Protein AF-A0A835I128-F1 (afdb_monomer_lite)

Secondary structure (DSSP, 8-state):
-EEEEETTEEEEEEEEEEEEE-TT--EEEEEEEGGGHHHHTTT--TT--EEEES-EEEE--SS--SS--SEEEE--TT-EEEE------S------------

Organism: NCBI:txid261450

Radius of gyration: 18.42 Å; chains: 1; bounding box: 36×32×57 Å

pLDDT: mean 84.24, std 18.14, range [37.34, 98.25]

Foldseek 3Di:
DDFDADPVDRVRTQWDKDWDADPVRDIAIETEGPVCCVVPVVVDDPPFDKDKDDWDKDADDDPDDPDPDRIHTYDDPPIDIDTDDDPPPPPPDPPPPDDDDD

InterPro domains:
  IPR003871 Replication protein A 70 kDa DNA-binding subunit B/D, first OB fold domain [PF02721] (14-82)
  IPR012340 Nucleic acid-binding, OB-fold [G3DSA:2.40.50.140] (1-83)
  IPR012340 Nucleic acid-binding, OB-fold [SSF50249] (7-85)

Structure (mmCIF, N/CA/C/O backbone):
data_AF-A0A835I128-F1
#
_entry.id   AF-A0A835I128-F1
#
loop_
_atom_site.group_PDB
_atom_site.id
_atom_site.type_symbol
_atom_site.label_atom_id
_atom_site.label_alt_id
_atom_site.label_comp_id
_atom_site.label_asym_id
_atom_site.label_entity_id
_atom_site.label_seq_id
_atom_site.pdbx_PDB_ins_code
_atom_site.Cartn_x
_atom_site.Cartn_y
_atom_site.Cartn_z
_atom_site.occupancy
_atom_site.B_iso_or_equiv
_atom_site.auth_seq_id
_atom_site.auth_comp_id
_atom_site.auth_asym_id
_atom_site.auth_atom_id
_atom_site.pdbx_PDB_model_num
ATOM 1 N N . MET A 1 1 ? 7.169 -3.110 5.591 1.00 89.44 1 MET A N 1
ATOM 2 C CA . MET A 1 1 ? 7.094 -2.516 4.246 1.00 89.44 1 MET A CA 1
ATOM 3 C C . MET A 1 1 ? 8.418 -2.752 3.547 1.00 89.44 1 MET A C 1
ATOM 5 O O . MET A 1 1 ? 9.468 -2.494 4.116 1.00 89.44 1 MET A O 1
ATOM 9 N N . TRP A 1 2 ? 8.390 -3.274 2.326 1.00 92.50 2 TRP A N 1
ATOM 10 C CA . TRP A 1 2 ? 9.606 -3.567 1.564 1.00 92.50 2 TRP A CA 1
ATOM 11 C C . TRP A 1 2 ? 9.475 -3.106 0.115 1.00 92.50 2 TRP A C 1
ATOM 13 O O . TRP A 1 2 ? 8.377 -3.006 -0.430 1.00 92.50 2 TRP A O 1
ATOM 23 N N . ILE A 1 3 ? 10.614 -2.822 -0.521 1.00 92.81 3 ILE A N 1
ATOM 24 C CA . ILE A 1 3 ? 10.673 -2.481 -1.945 1.00 92.81 3 ILE A CA 1
ATOM 25 C C . ILE A 1 3 ? 10.586 -3.774 -2.759 1.00 92.81 3 ILE A C 1
ATOM 27 O O . ILE A 1 3 ? 11.450 -4.643 -2.648 1.00 92.81 3 ILE A O 1
ATOM 31 N N . ALA A 1 4 ? 9.578 -3.879 -3.622 1.00 91.06 4 ALA A N 1
ATOM 32 C CA . ALA A 1 4 ? 9.500 -4.922 -4.632 1.00 91.06 4 ALA A CA 1
ATO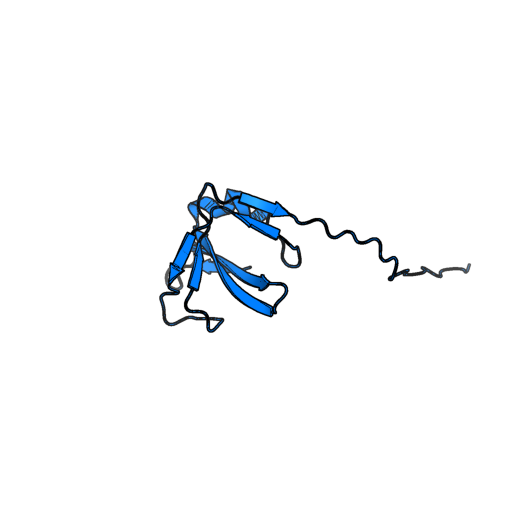M 33 C C . ALA A 1 4 ? 10.408 -4.557 -5.812 1.00 91.06 4 ALA A C 1
ATOM 35 O O . ALA A 1 4 ? 10.167 -3.577 -6.521 1.00 91.06 4 ALA A O 1
ATOM 36 N N . ARG A 1 5 ? 11.461 -5.351 -6.024 1.00 91.81 5 ARG A N 1
ATOM 37 C CA . ARG A 1 5 ? 12.438 -5.170 -7.107 1.00 91.81 5 ARG A CA 1
ATOM 38 C C . ARG A 1 5 ? 12.341 -6.292 -8.126 1.00 91.81 5 ARG A C 1
ATOM 40 O O . ARG A 1 5 ? 11.976 -7.421 -7.801 1.00 91.81 5 ARG A O 1
ATOM 47 N N . ASN A 1 6 ? 12.732 -5.997 -9.359 1.00 87.62 6 ASN A N 1
ATOM 48 C CA . ASN A 1 6 ? 12.979 -7.036 -10.344 1.00 87.62 6 ASN A CA 1
ATOM 49 C C . ASN A 1 6 ? 14.222 -7.845 -9.936 1.00 87.62 6 ASN A C 1
ATOM 51 O O . ASN A 1 6 ? 15.323 -7.308 -9.860 1.00 87.62 6 ASN A O 1
ATOM 55 N N . GLN A 1 7 ? 14.056 -9.152 -9.718 1.00 85.12 7 GLN A N 1
ATOM 56 C CA . GLN A 1 7 ? 15.156 -10.046 -9.331 1.00 85.12 7 GLN A CA 1
ATOM 57 C C . GLN A 1 7 ? 16.275 -10.132 -10.383 1.00 85.12 7 GLN A C 1
ATOM 59 O O . GLN A 1 7 ? 17.420 -10.392 -10.033 1.00 85.12 7 GLN A O 1
ATOM 64 N N . ARG A 1 8 ? 15.959 -9.915 -11.668 1.00 90.44 8 ARG A N 1
ATOM 65 C CA . ARG A 1 8 ? 16.938 -9.925 -12.769 1.00 90.44 8 ARG A CA 1
ATOM 66 C C . ARG A 1 8 ? 17.589 -8.562 -13.006 1.00 90.44 8 ARG A C 1
ATOM 68 O O . ARG A 1 8 ? 18.663 -8.508 -13.590 1.00 90.44 8 ARG A O 1
ATOM 75 N N . ASN A 1 9 ? 16.937 -7.476 -12.591 1.00 91.12 9 ASN A N 1
ATOM 76 C CA . ASN A 1 9 ? 17.443 -6.111 -12.724 1.00 91.12 9 ASN A CA 1
ATOM 77 C C . ASN A 1 9 ? 17.104 -5.297 -11.460 1.00 91.12 9 ASN A C 1
ATOM 79 O O . ASN A 1 9 ? 16.057 -4.644 -11.429 1.00 91.12 9 ASN A O 1
ATOM 83 N N . PRO A 1 10 ? 17.961 -5.320 -10.423 1.00 87.69 10 PRO A N 1
ATOM 84 C CA . PRO A 1 10 ? 17.666 -4.709 -9.124 1.00 87.69 10 PRO A CA 1
ATOM 85 C C . PRO A 1 10 ? 17.393 -3.197 -9.154 1.00 87.69 10 PRO A C 1
ATOM 87 O O . PRO A 1 10 ? 16.720 -2.691 -8.252 1.00 87.69 10 PRO A O 1
ATOM 90 N N . GLU A 1 11 ? 17.857 -2.493 -10.191 1.00 90.50 11 GLU A N 1
ATOM 91 C CA . GLU A 1 11 ? 17.583 -1.065 -10.417 1.00 90.50 11 GLU A CA 1
ATOM 92 C C . GLU A 1 11 ? 16.114 -0.803 -10.782 1.00 90.50 11 GLU A C 1
ATOM 94 O O . GLU A 1 11 ? 15.590 0.290 -10.577 1.00 90.50 11 GLU A O 1
ATOM 99 N N . THR A 1 12 ? 15.408 -1.817 -11.291 1.00 93.44 12 THR A N 1
ATOM 100 C CA . THR A 1 12 ? 13.978 -1.713 -11.593 1.00 93.44 12 THR A CA 1
ATOM 101 C C . THR A 1 12 ? 13.151 -1.970 -10.336 1.00 93.44 12 THR A C 1
ATOM 103 O O . THR A 1 12 ? 13.009 -3.109 -9.878 1.00 93.44 12 THR A O 1
ATOM 106 N N . ILE A 1 13 ? 12.563 -0.901 -9.803 1.00 94.19 13 ILE A N 1
ATOM 107 C CA . ILE A 1 13 ? 11.588 -0.951 -8.711 1.00 94.19 13 ILE A CA 1
ATOM 108 C C . ILE A 1 13 ? 10.191 -1.145 -9.306 1.00 94.19 13 ILE A C 1
ATOM 110 O O . ILE A 1 13 ? 9.756 -0.363 -10.147 1.00 94.19 13 ILE A O 1
ATOM 114 N N . TYR A 1 14 ? 9.471 -2.170 -8.853 1.00 92.12 14 TYR A N 1
ATOM 115 C CA . TYR A 1 14 ? 8.068 -2.393 -9.215 1.00 92.12 14 TYR A CA 1
ATOM 116 C C . TYR A 1 14 ? 7.098 -1.669 -8.285 1.00 92.12 14 TYR A C 1
ATOM 118 O O . TYR A 1 14 ? 6.017 -1.260 -8.714 1.00 92.12 14 TYR A O 1
ATOM 126 N N . GLY A 1 15 ? 7.475 -1.490 -7.022 1.00 94.50 15 GLY A N 1
ATOM 127 C CA . GLY A 1 15 ? 6.598 -0.882 -6.036 1.00 94.50 15 GLY A CA 1
ATOM 128 C C . GLY A 1 15 ? 7.092 -1.024 -4.605 1.00 94.50 15 GLY A C 1
ATOM 129 O O . GLY A 1 15 ? 8.181 -1.539 -4.351 1.00 94.50 15 GLY A O 1
ATOM 130 N N . LEU A 1 16 ? 6.244 -0.598 -3.677 1.00 95.25 16 LEU A N 1
ATOM 131 C CA . LEU A 1 16 ? 6.310 -0.977 -2.271 1.00 95.25 16 LEU A CA 1
ATOM 132 C C . LEU A 1 16 ? 5.267 -2.052 -1.996 1.00 95.25 16 LEU A C 1
ATOM 134 O O . LEU A 1 16 ? 4.153 -2.002 -2.516 1.00 95.25 16 LEU A O 1
ATOM 138 N N . GLU A 1 17 ? 5.624 -3.004 -1.154 1.00 93.31 17 GLU A N 1
ATOM 139 C CA . GLU A 1 17 ? 4.721 -4.025 -0.654 1.00 93.31 17 GLU A CA 1
ATOM 140 C C . GLU A 1 17 ? 4.627 -3.939 0.869 1.00 93.31 17 GLU A C 1
ATOM 142 O O . GLU A 1 17 ? 5.592 -3.621 1.576 1.00 93.31 17 GLU A O 1
ATOM 147 N N . MET A 1 18 ? 3.422 -4.188 1.366 1.00 93.88 18 MET A N 1
ATOM 148 C CA . MET A 1 18 ? 3.059 -4.053 2.767 1.00 93.88 18 MET A CA 1
ATOM 149 C C . MET A 1 18 ? 2.238 -5.264 3.186 1.00 93.88 18 MET A C 1
ATOM 151 O O . MET A 1 18 ? 1.395 -5.748 2.429 1.00 93.88 18 MET A O 1
ATOM 155 N N . LEU A 1 19 ? 2.476 -5.723 4.409 1.00 94.00 19 LEU A N 1
ATOM 156 C CA . LEU A 1 19 ? 1.593 -6.638 5.110 1.00 94.00 19 LEU A CA 1
ATOM 157 C C . LEU A 1 19 ? 0.787 -5.810 6.108 1.00 94.00 19 LEU A C 1
ATOM 159 O O . LEU A 1 19 ? 1.376 -5.059 6.882 1.00 94.00 19 LEU A O 1
ATOM 163 N N . MET A 1 20 ? -0.533 -5.920 6.051 1.00 93.00 20 MET A N 1
ATOM 164 C CA . MET A 1 20 ? -1.456 -5.212 6.934 1.00 93.00 20 MET A CA 1
ATOM 165 C C . MET A 1 20 ? -2.211 -6.226 7.778 1.00 93.00 20 MET A C 1
ATOM 167 O O . MET A 1 20 ? -2.473 -7.338 7.312 1.00 93.00 20 MET A O 1
ATOM 171 N N . ILE A 1 21 ? -2.548 -5.824 8.997 1.00 94.19 21 ILE A N 1
ATOM 172 C CA . ILE A 1 21 ? -3.310 -6.616 9.957 1.00 94.19 21 ILE A CA 1
ATOM 173 C C . ILE A 1 21 ? -4.431 -5.717 10.481 1.00 94.19 21 ILE A C 1
ATOM 175 O O . ILE A 1 21 ? -4.168 -4.553 10.783 1.00 94.19 21 ILE A O 1
ATOM 179 N N . ASP A 1 22 ? -5.659 -6.228 10.521 1.00 92.75 22 ASP A N 1
ATOM 180 C CA . ASP A 1 22 ? -6.808 -5.524 11.101 1.00 92.75 22 ASP A CA 1
ATOM 181 C C . ASP A 1 22 ? -7.058 -5.932 12.567 1.00 92.75 22 ASP A C 1
ATOM 183 O O . ASP A 1 22 ? -6.358 -6.774 13.133 1.00 92.75 22 ASP A O 1
ATOM 187 N N . GLU A 1 23 ? -8.069 -5.337 13.202 1.00 91.00 23 GLU A N 1
ATOM 188 C CA . GLU A 1 23 ? -8.430 -5.594 14.602 1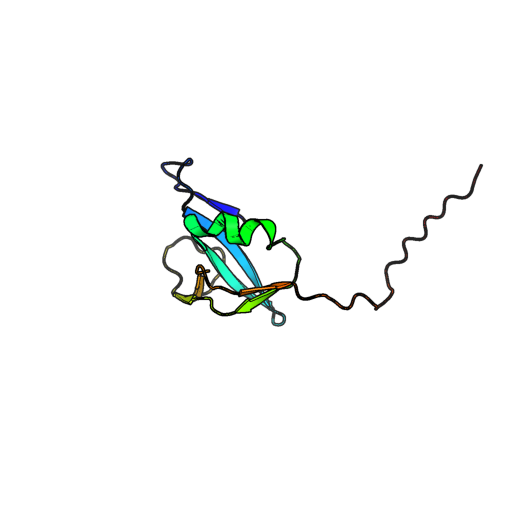.00 91.00 23 GLU A CA 1
ATOM 189 C C . GLU A 1 23 ? -8.924 -7.023 14.877 1.00 91.00 23 GLU A C 1
ATOM 191 O O . GLU A 1 23 ? -9.040 -7.430 16.031 1.00 91.00 23 GLU A O 1
ATOM 196 N N . LYS A 1 24 ? -9.230 -7.788 13.824 1.00 94.00 24 LYS A N 1
ATOM 197 C CA . LYS A 1 24 ? -9.659 -9.190 13.892 1.00 94.00 24 LYS A CA 1
ATOM 198 C C . LYS A 1 24 ? -8.534 -10.144 13.504 1.00 94.00 24 LYS A C 1
ATOM 200 O O . LYS A 1 24 ? -8.804 -11.308 13.219 1.00 94.00 24 LYS A O 1
ATOM 205 N N . GLU A 1 25 ? -7.299 -9.646 13.468 1.00 90.19 25 GLU A N 1
ATOM 206 C CA . GLU A 1 25 ? -6.097 -10.381 13.079 1.00 90.19 25 GLU A CA 1
ATOM 207 C C . GLU A 1 25 ? -6.119 -10.876 11.621 1.00 90.19 25 GLU A C 1
ATOM 209 O O . GLU A 1 25 ? -5.294 -11.708 11.229 1.00 90.19 25 GLU A O 1
ATOM 214 N N . ASN A 1 26 ? -7.010 -10.345 10.771 1.00 91.56 26 ASN A N 1
ATOM 215 C CA . ASN A 1 26 ? -6.991 -10.687 9.356 1.00 91.56 26 ASN A CA 1
ATOM 216 C C . ASN A 1 26 ? -5.782 -10.036 8.700 1.00 91.56 26 ASN A C 1
ATOM 218 O O . ASN A 1 26 ? -5.543 -8.834 8.825 1.00 91.56 26 ASN A O 1
ATOM 222 N N . GLN A 1 27 ? -5.053 -10.833 7.931 1.00 93.06 27 GLN A N 1
ATOM 223 C CA . GLN A 1 27 ? -3.879 -10.373 7.213 1.00 93.06 27 GLN A CA 1
ATOM 224 C C . GLN A 1 27 ? -4.220 -10.106 5.751 1.00 93.06 27 GLN A C 1
ATOM 226 O O . GLN A 1 27 ? -4.832 -10.937 5.073 1.00 93.06 27 GLN A O 1
ATOM 231 N N . MET A 1 28 ? -3.780 -8.964 5.230 1.00 92.75 28 MET A N 1
ATOM 232 C CA . MET A 1 28 ? -3.911 -8.647 3.812 1.00 92.75 28 MET A CA 1
ATOM 233 C C . MET A 1 28 ? -2.656 -7.965 3.284 1.00 92.75 28 MET A C 1
ATOM 235 O O . MET A 1 28 ? -2.083 -7.069 3.903 1.00 92.75 28 MET A O 1
ATOM 239 N N . LYS A 1 29 ? -2.236 -8.376 2.088 1.00 93.69 29 LYS A N 1
ATOM 240 C CA . LYS A 1 29 ? -1.144 -7.729 1.372 1.00 93.69 29 LYS A CA 1
ATOM 241 C C . LYS A 1 29 ? -1.660 -6.467 0.693 1.00 93.69 29 LYS A C 1
ATOM 243 O O . LYS A 1 29 ? -2.673 -6.518 -0.009 1.00 93.69 29 LYS A O 1
ATOM 248 N N . ALA A 1 30 ? -0.909 -5.380 0.799 1.00 94.75 30 ALA A N 1
ATOM 249 C CA . ALA A 1 30 ? -1.086 -4.186 -0.013 1.00 94.75 30 ALA A CA 1
ATOM 250 C C . ALA A 1 30 ? 0.140 -3.906 -0.886 1.00 94.75 30 ALA A C 1
ATOM 252 O O . ALA A 1 30 ? 1.269 -4.270 -0.552 1.00 94.75 30 ALA A O 1
ATOM 253 N N . SER A 1 31 ? -0.088 -3.238 -2.014 1.00 95.38 31 SER A N 1
ATOM 254 C CA . SER A 1 31 ? 0.968 -2.799 -2.924 1.00 95.38 31 SER A CA 1
ATOM 255 C C . SER A 1 31 ? 0.764 -1.360 -3.382 1.00 95.38 31 SER A C 1
ATOM 257 O O . SER A 1 31 ? -0.360 -0.927 -3.650 1.00 95.38 31 SER A O 1
ATOM 259 N N . ILE A 1 32 ? 1.874 -0.635 -3.496 1.00 96.88 32 ILE A N 1
ATOM 260 C CA . ILE A 1 32 ? 1.953 0.708 -4.066 1.00 96.88 32 ILE A CA 1
ATOM 261 C C . ILE A 1 32 ? 2.814 0.606 -5.321 1.00 96.88 32 ILE A C 1
ATOM 263 O O . ILE A 1 32 ? 3.986 0.248 -5.207 1.00 96.88 32 ILE A O 1
ATOM 267 N N . PRO A 1 33 ? 2.277 0.885 -6.517 1.00 95.38 33 PRO A N 1
ATOM 268 C CA . PRO A 1 33 ? 3.067 0.816 -7.738 1.00 95.38 33 PRO A CA 1
ATOM 269 C C . PRO A 1 33 ? 4.172 1.879 -7.732 1.00 95.38 33 PRO A C 1
ATOM 271 O O . PRO A 1 33 ? 4.007 2.942 -7.134 1.00 95.38 33 PRO A O 1
ATOM 274 N N . ALA A 1 34 ? 5.282 1.612 -8.429 1.00 95.81 34 ALA A N 1
ATOM 275 C CA . ALA A 1 34 ? 6.473 2.468 -8.434 1.00 95.81 34 ALA A CA 1
ATOM 276 C C . ALA A 1 34 ? 6.177 3.962 -8.658 1.00 95.81 34 ALA A C 1
ATOM 278 O O . ALA A 1 34 ? 6.697 4.807 -7.937 1.00 95.81 34 ALA A O 1
ATOM 279 N N . TYR A 1 35 ? 5.282 4.281 -9.597 1.00 95.69 35 TYR A N 1
ATOM 280 C CA . TYR A 1 35 ? 4.905 5.658 -9.936 1.00 95.69 35 TYR A CA 1
ATOM 281 C C . TYR A 1 35 ? 4.118 6.397 -8.836 1.00 95.69 35 TYR A C 1
ATOM 283 O O . TYR A 1 35 ? 3.980 7.611 -8.912 1.00 95.69 35 TYR A O 1
ATOM 291 N N . ASN A 1 36 ? 3.625 5.692 -7.813 1.00 96.81 36 ASN A N 1
ATOM 292 C CA . ASN A 1 36 ? 2.925 6.269 -6.662 1.00 96.81 36 ASN A CA 1
ATOM 293 C C . ASN A 1 36 ? 3.763 6.236 -5.373 1.00 96.81 36 ASN A C 1
ATOM 295 O O . ASN A 1 36 ? 3.297 6.712 -4.341 1.00 96.81 36 ASN A O 1
ATOM 299 N N . ILE A 1 37 ? 4.979 5.676 -5.385 1.00 95.81 37 ILE A N 1
ATOM 300 C CA . ILE A 1 37 ? 5.793 5.516 -4.167 1.00 95.81 37 ILE A CA 1
ATOM 301 C C . ILE A 1 37 ? 5.992 6.857 -3.455 1.00 95.81 37 ILE A C 1
ATOM 303 O O . ILE A 1 37 ? 5.699 6.964 -2.265 1.00 95.81 37 ILE A O 1
ATOM 307 N N . ASP A 1 38 ? 6.420 7.890 -4.178 1.00 95.56 38 ASP A N 1
ATOM 308 C CA . ASP A 1 38 ? 6.727 9.197 -3.587 1.00 95.56 38 ASP A CA 1
ATOM 309 C C . ASP A 1 38 ? 5.497 9.893 -2.985 1.00 95.56 38 ASP A C 1
ATOM 311 O O . ASP A 1 38 ? 5.627 10.694 -2.065 1.00 95.56 38 ASP A O 1
ATOM 315 N N . GLN A 1 39 ? 4.287 9.548 -3.434 1.00 96.06 39 GLN A N 1
ATOM 316 C CA . GLN A 1 39 ? 3.047 10.096 -2.882 1.00 96.06 39 GLN A CA 1
ATOM 317 C C . GLN A 1 39 ? 2.722 9.550 -1.480 1.00 96.06 39 GLN A C 1
ATOM 319 O O . GLN A 1 39 ? 2.020 10.220 -0.706 1.00 96.06 39 GLN A O 1
ATOM 324 N N . PHE A 1 40 ? 3.176 8.333 -1.170 1.00 96.00 40 PHE A N 1
ATOM 325 C CA . PHE A 1 40 ? 2.704 7.566 -0.015 1.00 96.00 40 PHE A CA 1
ATOM 326 C C . PHE A 1 40 ? 3.807 7.145 0.959 1.00 96.00 40 PHE A C 1
ATOM 328 O O . PHE A 1 40 ? 3.514 7.021 2.145 1.00 96.00 40 PHE A O 1
ATOM 335 N N . LYS A 1 41 ? 5.052 6.948 0.504 1.00 93.12 41 LYS A N 1
ATOM 336 C CA . LYS A 1 41 ? 6.133 6.348 1.309 1.00 93.12 41 LYS A CA 1
ATOM 337 C C . LYS A 1 41 ? 6.377 7.065 2.641 1.00 93.12 41 LYS A C 1
ATOM 339 O O . LYS A 1 41 ? 6.575 6.406 3.648 1.00 93.12 41 LYS A O 1
ATOM 344 N N . ASP A 1 42 ? 6.295 8.395 2.652 1.00 93.19 42 ASP A N 1
ATOM 345 C CA . ASP A 1 42 ? 6.586 9.205 3.841 1.00 93.19 42 ASP A CA 1
ATOM 346 C C . ASP A 1 42 ? 5.363 9.356 4.766 1.00 93.19 42 ASP A C 1
ATOM 348 O O . ASP A 1 42 ? 5.486 9.827 5.896 1.00 93.19 42 ASP A O 1
ATOM 352 N N . LYS A 1 43 ? 4.172 8.951 4.297 1.00 93.44 43 LYS A N 1
ATOM 353 C CA . LYS A 1 43 ? 2.911 8.976 5.060 1.00 93.44 43 LYS A CA 1
ATOM 354 C C . LYS A 1 43 ? 2.631 7.661 5.781 1.00 93.44 43 LYS A C 1
ATOM 356 O O . LYS A 1 43 ? 1.778 7.639 6.658 1.00 93.44 43 LYS A O 1
ATOM 361 N N . LEU A 1 44 ? 3.294 6.581 5.375 1.00 94.81 44 LEU A N 1
ATOM 362 C CA . LEU A 1 44 ? 3.071 5.231 5.876 1.00 94.81 44 LEU A CA 1
ATOM 363 C C . LEU A 1 44 ? 4.276 4.806 6.704 1.00 94.81 44 LEU A C 1
ATOM 365 O O . LEU A 1 44 ? 5.368 4.617 6.168 1.00 94.81 44 LEU A O 1
ATOM 369 N N . LYS A 1 45 ? 4.072 4.640 8.008 1.00 93.12 45 LYS A N 1
ATOM 370 C CA . LYS A 1 45 ? 5.090 4.125 8.923 1.00 93.12 45 LYS A CA 1
ATOM 371 C C . LYS A 1 45 ? 4.629 2.795 9.488 1.00 93.12 45 LYS A C 1
ATOM 373 O O . LYS A 1 45 ? 3.448 2.582 9.735 1.00 93.12 45 LYS A O 1
ATOM 378 N N . GLU A 1 46 ? 5.569 1.874 9.643 1.00 93.56 46 GLU A N 1
ATOM 379 C CA . GLU A 1 46 ? 5.281 0.592 10.279 1.00 93.56 46 GLU A CA 1
ATOM 380 C C . GLU A 1 46 ? 4.891 0.806 11.743 1.00 93.56 46 GLU A C 1
ATOM 382 O O . GLU A 1 46 ? 5.511 1.614 12.430 1.00 93.56 46 GLU A O 1
ATOM 387 N N . GLY A 1 47 ? 3.877 0.072 12.206 1.00 93.19 47 GLY A N 1
ATOM 388 C CA . GLY A 1 47 ? 3.344 0.174 13.569 1.00 93.19 47 GLY A CA 1
ATOM 389 C C . GLY A 1 47 ? 2.206 1.185 13.736 1.00 93.19 47 GLY A C 1
ATOM 390 O O . GLY A 1 47 ? 1.412 1.026 14.657 1.00 93.19 47 GLY A O 1
ATOM 391 N N . ASP A 1 48 ? 2.074 2.158 12.833 1.00 93.88 48 ASP A N 1
ATOM 392 C CA . ASP A 1 48 ? 0.971 3.121 12.860 1.00 93.88 48 ASP A CA 1
ATOM 393 C C . ASP A 1 48 ? -0.340 2.488 12.353 1.00 93.88 48 ASP A C 1
ATOM 395 O O . ASP A 1 48 ? -0.346 1.628 11.464 1.00 93.88 48 ASP A O 1
ATOM 399 N N . ILE A 1 49 ? -1.468 2.963 12.886 1.00 94.81 49 ILE A N 1
ATOM 400 C CA . ILE A 1 49 ? -2.811 2.547 12.469 1.00 94.81 49 ILE A CA 1
ATOM 401 C C . ILE A 1 49 ? -3.339 3.536 11.431 1.00 94.81 49 ILE A C 1
ATOM 403 O O . ILE A 1 49 ? -3.311 4.752 11.626 1.00 94.81 49 ILE A O 1
ATOM 407 N N . PHE A 1 50 ? -3.851 3.018 10.316 1.00 95.12 50 PHE A N 1
ATOM 408 C CA . PHE A 1 50 ? -4.355 3.833 9.217 1.00 95.12 50 PHE A CA 1
ATOM 409 C C . PHE A 1 50 ? -5.746 3.404 8.776 1.00 95.12 50 PHE A C 1
ATOM 411 O O . PHE A 1 50 ? -6.069 2.220 8.723 1.00 95.12 50 PHE A O 1
ATOM 418 N N . VAL A 1 51 ? -6.522 4.390 8.332 1.00 95.62 51 VAL A N 1
ATOM 419 C CA . VAL A 1 51 ? -7.738 4.178 7.551 1.00 95.62 51 VAL A CA 1
ATOM 420 C C . VAL A 1 51 ? -7.424 4.436 6.081 1.00 95.62 51 VAL A C 1
ATOM 422 O O . VAL A 1 51 ? -6.984 5.529 5.701 1.00 95.62 51 VAL A O 1
ATOM 425 N N . PHE A 1 52 ? -7.669 3.424 5.248 1.00 95.69 52 PHE A N 1
ATOM 426 C CA . PHE A 1 52 ? -7.513 3.500 3.798 1.00 95.69 52 PHE A CA 1
ATOM 427 C C . PHE A 1 52 ? -8.871 3.546 3.105 1.00 95.69 52 PHE A C 1
ATOM 429 O O . PHE A 1 52 ? -9.765 2.762 3.411 1.00 95.69 52 PHE A O 1
ATOM 436 N N . GLU A 1 53 ? -9.013 4.416 2.109 1.00 97.25 53 GLU A N 1
ATOM 437 C CA . GLU A 1 53 ? -10.213 4.48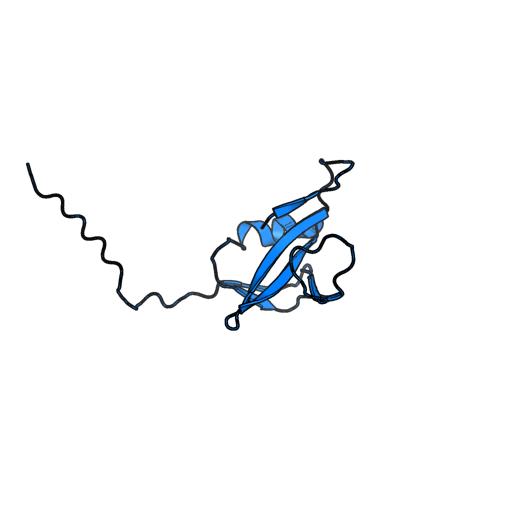5 1.271 1.00 97.25 53 GLU A CA 1
ATOM 438 C C . GLU A 1 53 ? -9.822 4.598 -0.205 1.00 97.25 53 GLU A C 1
ATOM 440 O O . GLU A 1 53 ? -8.706 4.991 -0.548 1.00 97.25 53 GLU A O 1
ATOM 445 N N . LYS A 1 54 ? -10.756 4.284 -1.110 1.00 97.75 54 LYS A N 1
ATOM 446 C CA . LYS A 1 54 ? -10.555 4.402 -2.567 1.00 97.75 54 LYS A CA 1
ATOM 447 C C . LYS A 1 54 ? -9.335 3.626 -3.085 1.00 97.75 54 LYS A C 1
ATOM 449 O O . LYS A 1 54 ? -8.698 4.023 -4.061 1.00 97.75 54 LYS A O 1
ATOM 454 N N . PHE A 1 55 ? -9.021 2.479 -2.499 1.00 97.31 55 PHE A N 1
ATOM 455 C CA . PHE A 1 55 ? -8.069 1.530 -3.079 1.00 97.31 55 PHE A CA 1
ATOM 456 C C . PHE A 1 55 ? -8.762 0.576 -4.065 1.00 97.31 55 PHE A C 1
ATOM 458 O O . PHE A 1 55 ? -9.967 0.673 -4.307 1.00 97.31 55 PHE A O 1
ATOM 465 N N . ILE A 1 56 ? -7.991 -0.297 -4.708 1.00 97.38 56 ILE A N 1
ATOM 466 C CA . ILE A 1 56 ? -8.495 -1.398 -5.537 1.00 97.38 56 ILE A CA 1
ATOM 467 C C . ILE A 1 56 ? -8.310 -2.702 -4.760 1.00 97.38 56 ILE A C 1
ATOM 469 O O . ILE A 1 56 ? -7.241 -2.922 -4.197 1.00 97.38 56 ILE A O 1
ATOM 473 N N . VAL A 1 57 ? -9.315 -3.578 -4.772 1.00 95.81 57 VAL A N 1
ATOM 474 C CA . VAL A 1 57 ? -9.174 -4.981 -4.356 1.00 95.81 57 VAL A CA 1
ATOM 475 C C . VAL A 1 57 ? -8.972 -5.822 -5.612 1.00 95.81 57 VAL A C 1
ATOM 477 O O . VAL A 1 57 ? -9.734 -5.697 -6.569 1.00 95.81 57 VAL A O 1
ATOM 480 N N . ALA A 1 58 ? -7.932 -6.646 -5.635 1.00 93.00 58 ALA A N 1
ATOM 481 C CA . ALA A 1 58 ? -7.599 -7.503 -6.768 1.00 93.00 58 ALA A CA 1
ATOM 482 C C . ALA A 1 58 ? -7.226 -8.907 -6.294 1.00 93.00 58 ALA A C 1
ATOM 484 O O . ALA A 1 58 ? -6.795 -9.079 -5.158 1.00 93.00 58 ALA A O 1
ATOM 485 N N . SER A 1 59 ? -7.329 -9.898 -7.177 1.00 91.12 59 SER A N 1
ATOM 486 C CA . SER A 1 59 ? -6.834 -11.241 -6.881 1.00 91.12 59 SER A CA 1
ATOM 487 C C . SER A 1 59 ? -5.311 -11.250 -6.723 1.00 91.12 59 SER A C 1
ATOM 489 O O . SER A 1 59 ? -4.581 -10.649 -7.520 1.00 91.12 59 SER A O 1
ATOM 491 N N . THR A 1 60 ? -4.827 -11.969 -5.717 1.00 86.62 60 THR A N 1
ATOM 492 C CA . THR A 1 60 ? -3.405 -12.220 -5.487 1.00 86.62 60 THR A CA 1
ATOM 493 C C . THR A 1 60 ? -2.880 -13.176 -6.558 1.00 86.62 60 THR A C 1
ATOM 495 O O . THR A 1 60 ? -3.123 -14.383 -6.521 1.00 86.62 60 THR A O 1
ATOM 498 N N . SER A 1 61 ? -2.139 -12.649 -7.531 1.00 75.75 61 SER A N 1
ATOM 499 C CA . SER A 1 61 ? -1.490 -13.438 -8.585 1.00 75.75 61 SER A CA 1
ATOM 500 C C . SER A 1 61 ? -0.038 -13.771 -8.238 1.00 75.75 61 SER A C 1
ATOM 502 O O . SER A 1 61 ? 0.679 -12.912 -7.726 1.00 75.75 61 SER A O 1
ATOM 504 N N . GLY A 1 62 ? 0.425 -14.962 -8.623 1.00 72.25 62 GLY A N 1
ATOM 505 C CA . GLY A 1 62 ? 1.822 -15.386 -8.492 1.00 72.25 62 GLY A CA 1
ATOM 506 C C . GLY A 1 62 ? 2.041 -16.461 -7.427 1.00 72.25 62 GLY A C 1
ATOM 507 O O . GLY A 1 62 ? 1.197 -16.685 -6.562 1.00 72.25 62 GLY A O 1
ATOM 508 N N . THR A 1 63 ? 3.186 -17.141 -7.516 1.00 68.06 63 THR A N 1
ATOM 509 C CA . THR A 1 63 ? 3.586 -18.229 -6.605 1.00 68.06 63 THR A CA 1
ATOM 510 C C . THR A 1 63 ? 4.247 -17.727 -5.323 1.00 68.06 63 THR A C 1
ATOM 512 O O . THR A 1 63 ? 4.300 -18.454 -4.337 1.00 68.06 63 THR A O 1
ATOM 515 N N . TYR A 1 64 ? 4.742 -16.487 -5.312 1.00 67.69 64 TYR A N 1
ATOM 516 C CA . TYR A 1 64 ? 5.335 -15.876 -4.127 1.00 67.69 64 TYR A CA 1
ATOM 517 C C . TYR A 1 64 ? 4.249 -15.199 -3.285 1.00 67.69 64 TYR A C 1
ATOM 519 O O . TYR A 1 64 ? 3.781 -14.105 -3.613 1.00 67.69 64 TYR A O 1
ATOM 527 N N . ARG A 1 65 ? 3.842 -15.864 -2.201 1.00 70.31 65 ARG A N 1
ATOM 528 C CA . ARG A 1 65 ? 2.861 -15.368 -1.231 1.00 70.31 65 ARG A CA 1
ATOM 529 C C . ARG A 1 65 ? 3.465 -15.441 0.169 1.00 70.31 65 ARG A C 1
ATOM 531 O O . ARG A 1 65 ? 3.931 -16.494 0.582 1.00 70.31 65 ARG A O 1
ATOM 538 N N . GLN A 1 66 ? 3.470 -14.318 0.882 1.00 77.12 66 GLN A N 1
ATOM 539 C CA . GLN A 1 66 ? 3.875 -14.282 2.296 1.00 77.12 66 GLN A CA 1
ATOM 540 C C . GLN A 1 66 ? 2.730 -14.668 3.233 1.00 77.12 66 GLN A C 1
ATOM 542 O O . GLN A 1 66 ? 2.981 -15.039 4.372 1.00 77.12 66 GLN A O 1
ATOM 547 N N . ILE A 1 67 ? 1.491 -14.562 2.749 1.00 83.75 67 ILE A N 1
ATOM 548 C CA . ILE A 1 67 ? 0.266 -14.867 3.482 1.00 83.75 67 ILE A CA 1
ATOM 549 C C . ILE A 1 67 ? -0.707 -15.616 2.579 1.00 83.75 67 ILE A C 1
ATOM 551 O O . ILE A 1 67 ? -0.704 -15.421 1.357 1.00 83.75 67 ILE A O 1
ATOM 555 N N . ASP A 1 68 ? -1.555 -16.437 3.186 1.00 83.44 68 ASP A N 1
ATOM 556 C CA . ASP A 1 68 ? -2.605 -17.168 2.484 1.00 83.44 68 ASP A CA 1
ATOM 557 C C . ASP A 1 68 ? -3.870 -16.305 2.366 1.00 83.44 68 ASP A C 1
ATOM 559 O O . ASP A 1 68 ? -4.820 -16.428 3.132 1.00 83.44 68 ASP A O 1
ATOM 563 N N . ASN A 1 69 ? -3.830 -15.337 1.445 1.00 84.19 69 ASN A N 1
ATOM 564 C CA . ASN A 1 69 ? -4.975 -14.496 1.107 1.00 84.19 69 ASN A CA 1
ATOM 565 C C . ASN A 1 69 ? -5.070 -14.323 -0.415 1.00 84.19 69 ASN A C 1
ATOM 567 O O . ASN A 1 69 ? -4.147 -13.824 -1.071 1.00 84.19 69 ASN A O 1
ATOM 571 N N . ASP A 1 70 ? -6.210 -14.718 -0.979 1.00 90.00 70 ASP A N 1
ATOM 572 C CA . ASP A 1 70 ? -6.483 -14.628 -2.414 1.00 90.00 70 ASP A CA 1
ATOM 573 C C . ASP A 1 70 ? -6.767 -13.205 -2.897 1.00 90.00 70 ASP A C 1
ATOM 575 O O . ASP A 1 70 ? -6.863 -12.982 -4.105 1.00 90.00 70 ASP A O 1
ATOM 579 N N . LEU A 1 71 ? -6.861 -12.238 -1.985 1.00 92.19 71 LEU A N 1
ATOM 580 C CA . LEU A 1 71 ? -7.079 -10.832 -2.281 1.00 92.19 71 LEU A CA 1
ATOM 581 C C . LEU A 1 71 ? -5.900 -9.969 -1.824 1.00 92.19 71 LEU A C 1
ATOM 583 O O . LEU A 1 71 ? -5.270 -10.192 -0.789 1.00 92.19 71 LEU A O 1
ATOM 587 N N . THR A 1 72 ? -5.634 -8.925 -2.601 1.00 93.38 72 THR A N 1
ATOM 588 C CA . THR A 1 72 ? -4.638 -7.903 -2.301 1.00 93.38 72 THR A CA 1
ATOM 589 C C . THR A 1 72 ? -5.201 -6.514 -2.559 1.00 93.38 72 THR A C 1
ATOM 591 O O . THR A 1 72 ? -5.969 -6.287 -3.500 1.00 93.38 72 THR A O 1
ATOM 594 N N . ILE A 1 73 ? -4.777 -5.566 -1.732 1.00 95.50 73 ILE A N 1
ATOM 595 C CA . ILE A 1 73 ? -5.046 -4.147 -1.914 1.00 95.50 73 ILE A CA 1
ATOM 596 C C . ILE A 1 73 ? -4.006 -3.544 -2.865 1.00 95.50 73 ILE A C 1
ATOM 598 O O . ILE A 1 73 ? -2.800 -3.760 -2.736 1.00 95.50 73 ILE A O 1
ATOM 602 N N . LYS A 1 74 ? -4.464 -2.749 -3.830 1.00 96.00 74 LYS A N 1
ATOM 603 C CA . LYS A 1 74 ? -3.608 -1.959 -4.721 1.00 96.00 74 LYS A CA 1
ATOM 604 C C . LYS A 1 74 ? -3.923 -0.481 -4.557 1.00 96.00 74 LYS A C 1
ATOM 606 O O . LYS A 1 74 ? -5.062 -0.054 -4.764 1.00 96.00 74 LYS A O 1
ATOM 611 N N . PHE A 1 75 ? -2.904 0.291 -4.205 1.00 97.62 75 PHE A N 1
ATOM 612 C CA . PHE A 1 75 ? -3.000 1.740 -4.114 1.00 97.62 75 PHE A CA 1
ATOM 613 C C . PHE A 1 75 ? -3.039 2.323 -5.526 1.00 97.62 75 PHE A C 1
ATOM 615 O O . PHE A 1 75 ? -2.240 1.962 -6.394 1.00 97.62 75 PHE A O 1
ATOM 622 N N . LYS A 1 76 ? -3.961 3.255 -5.740 1.00 96.56 76 LYS A N 1
ATOM 623 C CA . LYS A 1 76 ? -4.050 4.099 -6.932 1.00 96.56 76 LYS A CA 1
ATOM 624 C C . LYS A 1 76 ? -3.846 5.564 -6.537 1.00 96.56 76 LYS A C 1
ATO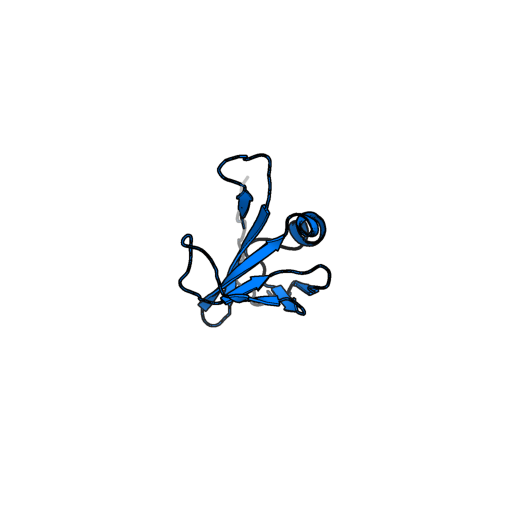M 626 O O . LYS A 1 76 ? -3.796 5.881 -5.353 1.00 96.56 76 LYS A O 1
ATOM 631 N N . GLY A 1 77 ? -3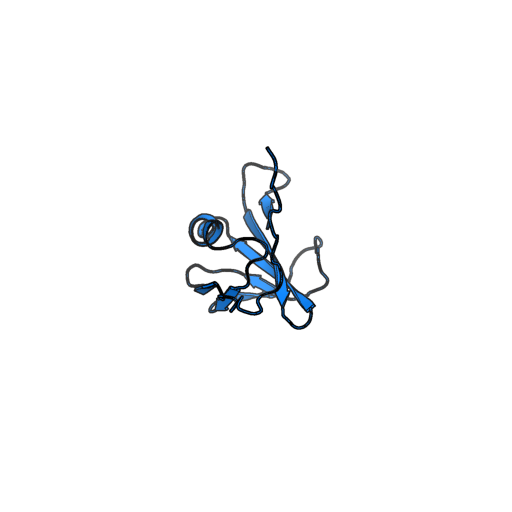.681 6.452 -7.518 1.00 96.62 77 GLY A N 1
ATOM 632 C CA . GLY A 1 77 ? -3.314 7.853 -7.258 1.00 96.62 77 GLY A CA 1
ATOM 633 C C . GLY A 1 77 ? -4.310 8.615 -6.369 1.00 96.62 77 GLY A C 1
ATOM 634 O O . GLY A 1 77 ? -3.925 9.546 -5.672 1.00 96.62 77 GLY A O 1
ATOM 635 N N . ASP A 1 78 ? -5.575 8.198 -6.334 1.00 96.88 78 ASP A N 1
ATOM 636 C CA . ASP A 1 78 ? -6.648 8.762 -5.506 1.00 96.88 78 ASP A CA 1
ATOM 637 C C . ASP A 1 78 ? -6.982 7.916 -4.263 1.00 96.88 78 ASP A C 1
ATOM 639 O O . ASP A 1 78 ? -7.996 8.164 -3.605 1.00 96.88 78 ASP A O 1
ATOM 643 N N . THR A 1 79 ? -6.147 6.928 -3.915 1.00 98.25 79 THR A N 1
ATOM 644 C CA . THR A 1 79 ? -6.250 6.233 -2.626 1.00 98.25 79 THR A CA 1
ATOM 645 C C . THR A 1 79 ? -6.033 7.230 -1.493 1.00 98.25 79 THR A C 1
ATOM 647 O O . THR A 1 79 ? -5.036 7.953 -1.455 1.00 98.25 79 THR A O 1
ATOM 650 N N . LEU A 1 80 ? -6.987 7.278 -0.567 1.00 97.75 80 LEU A N 1
ATOM 651 C CA . LEU A 1 80 ? -6.926 8.144 0.601 1.00 97.75 80 LEU A CA 1
ATOM 652 C C . LEU A 1 80 ? -6.282 7.381 1.754 1.00 97.75 80 LEU A C 1
ATOM 654 O O . LEU A 1 80 ? -6.619 6.225 2.002 1.00 97.75 80 LEU A O 1
ATOM 658 N N . VAL A 1 81 ? -5.373 8.054 2.453 1.00 96.44 81 VAL A N 1
ATOM 659 C CA . VAL A 1 81 ? -4.662 7.541 3.625 1.00 96.44 81 VAL A CA 1
ATOM 660 C C . VAL A 1 81 ? -4.879 8.526 4.761 1.00 96.44 81 VAL A C 1
ATOM 662 O O . VAL A 1 81 ? -4.541 9.704 4.619 1.00 96.44 81 VAL A O 1
ATOM 665 N N . LYS A 1 82 ? -5.437 8.054 5.872 1.00 96.38 82 LYS A N 1
ATOM 666 C CA . LYS A 1 82 ? -5.625 8.841 7.092 1.00 96.38 82 LYS A CA 1
ATOM 667 C C . LYS A 1 82 ? -4.944 8.114 8.244 1.00 96.38 82 LYS A C 1
ATOM 669 O O . LYS A 1 82 ? -5.243 6.946 8.473 1.00 96.38 82 LYS A O 1
ATOM 674 N N . LEU A 1 83 ? -4.037 8.795 8.941 1.00 95.56 83 LEU A N 1
ATOM 675 C CA . LEU A 1 83 ? -3.492 8.298 10.202 1.00 95.56 83 LEU A CA 1
ATOM 676 C C . LEU A 1 83 ? -4.620 8.289 11.232 1.00 95.56 83 LEU A C 1
ATOM 678 O O . LEU A 1 83 ? -5.299 9.304 11.408 1.00 95.56 83 LEU A O 1
ATOM 682 N N . GLN A 1 84 ? -4.827 7.152 11.881 1.00 91.81 84 GLN A N 1
ATOM 683 C CA . GLN A 1 84 ? -5.733 7.057 13.006 1.00 91.81 84 GLN A CA 1
ATOM 684 C C . GLN A 1 84 ? -4.947 7.434 14.258 1.00 91.81 84 GLN A C 1
ATOM 686 O O . GLN A 1 84 ? -3.995 6.752 14.624 1.00 91.81 84 GLN A O 1
ATOM 691 N N . GLN A 1 85 ? -5.314 8.556 14.878 1.00 81.75 85 GLN A N 1
ATOM 692 C CA . GLN A 1 85 ? -4.795 8.888 16.200 1.00 81.75 85 GLN A CA 1
ATOM 693 C C . GLN A 1 85 ? -5.340 7.849 17.173 1.00 81.75 85 GLN A C 1
ATOM 695 O O . GLN A 1 85 ? -6.549 7.610 17.211 1.00 81.75 85 GLN A O 1
ATOM 700 N N . THR A 1 86 ? -4.447 7.195 17.900 1.00 65.94 86 THR A N 1
ATOM 701 C CA . THR A 1 86 ? -4.834 6.458 19.091 1.00 65.94 86 THR A CA 1
ATOM 702 C C . THR A 1 86 ? -4.980 7.484 20.204 1.00 65.94 86 THR A C 1
ATOM 704 O O . THR A 1 86 ? -4.100 8.325 20.406 1.00 65.94 86 THR A O 1
ATOM 707 N N . ASP A 1 87 ? -6.126 7.472 20.881 1.00 56.66 87 ASP A N 1
ATOM 708 C CA . ASP A 1 87 ? -6.297 8.203 22.132 1.00 56.66 87 ASP A CA 1
ATOM 709 C C . ASP A 1 87 ? -5.448 7.480 23.189 1.00 56.66 87 ASP A C 1
ATOM 711 O O . ASP A 1 87 ? -5.952 6.686 23.981 1.00 56.66 87 ASP A O 1
ATOM 715 N N . ASP A 1 88 ? -4.133 7.700 23.161 1.00 51.62 88 ASP A N 1
ATOM 716 C CA . ASP A 1 88 ? -3.198 7.229 24.183 1.00 51.62 88 ASP A CA 1
ATOM 717 C C . ASP A 1 88 ? -3.364 8.083 25.459 1.00 51.62 88 ASP A C 1
ATOM 719 O O . ASP A 1 88 ? -2.442 8.772 25.894 1.00 51.62 88 ASP A O 1
ATOM 723 N N . ASP A 1 89 ? -4.561 8.054 26.053 1.00 49.19 89 ASP A N 1
ATOM 724 C CA 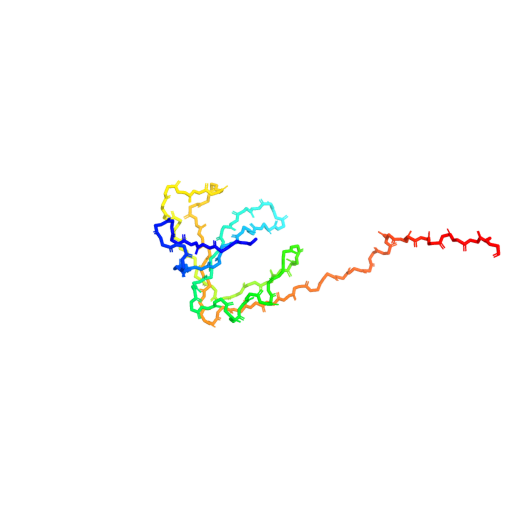. ASP A 1 89 ? -4.838 8.535 27.415 1.00 49.19 89 ASP A CA 1
ATOM 725 C C . ASP A 1 89 ? -5.404 7.405 28.292 1.00 49.19 89 ASP A C 1
ATOM 727 O O . ASP A 1 89 ? -6.356 7.576 29.050 1.00 49.19 89 ASP A O 1
ATOM 731 N N . ASP A 1 90 ? -4.797 6.219 28.202 1.00 46.81 90 ASP A N 1
ATOM 732 C CA . ASP A 1 90 ? -4.733 5.316 29.352 1.00 46.81 90 ASP A CA 1
ATOM 733 C C . ASP A 1 90 ? -3.296 5.326 29.877 1.00 46.81 90 ASP A C 1
ATOM 735 O O . ASP A 1 90 ? -2.406 4.629 29.381 1.00 46.81 90 ASP A O 1
ATOM 739 N N . GLY A 1 91 ? -3.060 6.227 30.833 1.00 49.53 91 GLY A N 1
ATOM 740 C CA . GLY A 1 91 ? -1.773 6.540 31.441 1.00 49.53 91 GLY A CA 1
ATOM 741 C C . GLY A 1 91 ? -1.088 5.353 32.118 1.00 49.53 91 GLY A C 1
ATOM 742 O O . GLY A 1 91 ? -0.968 5.306 33.341 1.00 49.53 91 GLY A O 1
ATOM 743 N N . THR A 1 92 ? -0.514 4.452 31.324 1.00 45.19 92 THR A N 1
ATOM 744 C CA . THR A 1 92 ? 0.355 3.387 31.821 1.00 45.19 92 THR A CA 1
ATOM 745 C C . THR A 1 92 ? 1.523 3.144 30.875 1.00 45.19 92 THR A C 1
ATOM 747 O O . THR A 1 92 ? 1.524 2.221 30.081 1.00 45.19 92 THR A O 1
ATOM 750 N N . PHE A 1 93 ? 2.547 3.991 30.983 1.00 43.84 93 PHE A N 1
ATOM 751 C CA . PHE A 1 93 ? 3.944 3.580 31.175 1.00 43.84 93 PHE A CA 1
ATOM 752 C C . PHE A 1 93 ? 4.721 4.802 31.675 1.00 43.84 93 PHE A C 1
ATOM 754 O O . PHE A 1 93 ? 5.480 5.456 30.958 1.00 43.84 93 PHE A O 1
ATOM 761 N N . SER A 1 94 ? 4.530 5.118 32.955 1.00 37.34 94 SER A N 1
ATOM 762 C CA . SER A 1 94 ? 5.437 5.989 33.689 1.00 37.34 94 SER A CA 1
ATOM 763 C C . SER A 1 94 ? 6.801 5.301 33.796 1.00 37.34 94 SER A C 1
ATOM 765 O O . SER A 1 94 ? 7.059 4.493 34.684 1.00 37.34 94 SER A O 1
ATOM 767 N N . LYS A 1 95 ? 7.730 5.644 32.900 1.00 39.66 95 LYS A N 1
ATOM 768 C CA . LYS A 1 95 ? 9.152 5.527 33.230 1.00 39.66 95 LYS A CA 1
ATOM 769 C C . LYS A 1 95 ? 9.486 6.672 34.178 1.00 39.66 95 LYS A C 1
ATOM 771 O O . LYS A 1 95 ? 9.841 7.768 33.756 1.00 39.66 95 LYS A O 1
ATOM 776 N N . THR A 1 96 ? 9.348 6.419 35.476 1.00 38.81 96 THR A N 1
ATOM 777 C CA . THR A 1 96 ? 10.007 7.225 36.501 1.00 38.81 96 THR A CA 1
ATOM 778 C C . THR A 1 96 ? 11.510 7.144 36.259 1.00 38.81 96 THR A C 1
ATOM 780 O O . THR A 1 96 ? 12.134 6.122 36.543 1.00 38.81 96 THR A O 1
ATOM 783 N N . ASN A 1 97 ? 12.109 8.215 35.742 1.00 38.50 97 ASN A N 1
ATOM 784 C CA . ASN A 1 97 ? 13.549 8.397 35.855 1.00 38.50 97 ASN A CA 1
ATOM 785 C C . ASN A 1 97 ? 13.854 8.790 37.302 1.00 38.50 97 ASN A C 1
ATOM 787 O O . ASN A 1 97 ? 13.925 9.965 37.651 1.00 38.50 97 ASN A O 1
ATOM 791 N N . SER A 1 98 ? 14.035 7.786 38.154 1.00 49.69 98 SER A N 1
ATOM 792 C CA . SER A 1 98 ? 14.816 7.932 39.373 1.00 49.69 98 SER A CA 1
ATOM 793 C C . SER A 1 98 ? 16.282 8.080 38.977 1.00 49.69 98 SER A C 1
ATOM 795 O O . SER A 1 98 ? 16.927 7.093 38.639 1.00 49.69 98 SER A O 1
ATOM 797 N N . HIS A 1 99 ? 16.799 9.303 39.018 1.00 40.09 99 HIS A N 1
ATOM 798 C CA . HIS A 1 99 ? 18.203 9.562 39.327 1.00 40.09 99 HIS A CA 1
ATOM 799 C C . HIS A 1 99 ? 18.248 10.715 40.329 1.00 40.09 99 HIS A C 1
ATOM 801 O O . HIS A 1 99 ? 18.242 11.888 39.968 1.00 40.09 99 HIS A O 1
ATOM 807 N N . SER A 1 100 ? 18.247 10.341 41.607 1.00 46.97 100 SER A N 1
ATOM 808 C CA . SER A 1 100 ? 18.833 11.146 42.673 1.00 46.97 100 SER A CA 1
ATOM 809 C C . SER A 1 100 ? 20.243 10.620 42.941 1.00 46.97 100 SER A C 1
ATOM 811 O O . SER A 1 100 ? 20.459 9.412 42.841 1.00 46.97 100 SER A O 1
ATOM 813 N N . ALA A 1 101 ? 21.107 11.538 43.388 1.00 42.09 101 ALA A N 1
ATOM 814 C CA . ALA A 1 101 ? 22.497 11.392 43.841 1.00 42.09 101 ALA A CA 1
ATOM 815 C C . ALA A 1 101 ? 23.529 11.600 42.706 1.00 42.09 101 ALA A C 1
ATOM 817 O O . ALA A 1 101 ? 23.473 10.913 41.693 1.00 42.09 101 ALA A O 1
ATOM 818 N N . ILE A 1 102 ? 24.480 12.538 42.791 1.00 48.25 102 ILE A N 1
ATOM 819 C CA . ILE A 1 102 ? 25.052 13.309 43.917 1.00 48.25 102 ILE A CA 1
ATOM 820 C C . ILE A 1 102 ? 25.345 14.731 43.430 1.00 48.25 102 ILE A C 1
ATOM 822 O O . ILE A 1 102 ? 25.815 14.853 42.277 1.00 48.25 102 ILE A O 1
#

Sequence (102 aa):
MWIARNQRNPETIYGLEMLMIDEKENQMKASIPAYNIDQFKDKLKEGDIFVFEKFIVASTSGTYRQIDNDLTIKFKGDTLVKLQQTDDDDGTFSKTNSHSAI